Protein AF-A0A2V7QAZ6-F1 (afdb_monomer_lite)

pLDDT: mean 92.48, std 6.89, range [53.81, 96.81]

Sequence (50 aa):
PGQIFTWASSQPLLASVDPTGLVTAIALGSGIIITATTGGISGTATLTIL

Radius of gyration: 11.2 Å; chains: 1; bounding box: 31×17×25 Å

Foldseek 3Di:
DDFFKDKDKPCCCQWNADRVGDIDGNHFDFQIKMWIDTPRDIDIDGDGHD

Structure (mmCIF, N/CA/C/O backbone):
data_AF-A0A2V7QAZ6-F1
#
_entry.id   AF-A0A2V7QAZ6-F1
#
loop_
_atom_site.group_PDB
_atom_site.id
_atom_site.type_symbol
_atom_site.label_atom_id
_atom_site.label_alt_id
_atom_site.label_comp_id
_atom_site.label_asym_id
_atom_site.label_entity_id
_atom_site.label_seq_id
_atom_site.pdbx_PDB_ins_code
_atom_site.Cartn_x
_atom_site.Cartn_y
_atom_site.Cartn_z
_atom_site.occupancy
_atom_site.B_iso_or_equiv
_atom_site.auth_seq_id
_atom_site.auth_comp_id
_atom_site.auth_asym_id
_atom_site.auth_atom_id
_atom_site.pdbx_PDB_model_num
ATOM 1 N N . PRO A 1 1 ? -16.957 -4.163 14.520 1.00 53.81 1 PRO A N 1
ATOM 2 C CA . PRO A 1 1 ? -17.100 -3.328 13.300 1.00 53.81 1 PRO A CA 1
ATOM 3 C C . PRO A 1 1 ? -15.759 -3.246 12.558 1.00 53.81 1 PRO A C 1
ATOM 5 O O . PRO A 1 1 ? -14.745 -3.021 13.209 1.00 53.81 1 PRO A O 1
ATOM 8 N N . GLY A 1 2 ? -15.738 -3.498 11.244 1.00 73.62 2 GLY A N 1
ATOM 9 C CA . GLY A 1 2 ? -14.511 -3.424 10.439 1.00 73.62 2 GLY A CA 1
ATOM 10 C C . GLY A 1 2 ? -14.049 -1.977 10.267 1.00 73.62 2 GLY A C 1
ATOM 11 O O . GLY A 1 2 ? -14.866 -1.103 9.978 1.00 73.62 2 GLY A O 1
ATOM 12 N N . GLN A 1 3 ? -12.761 -1.714 10.483 1.00 78.94 3 GLN A N 1
ATOM 13 C CA . GLN A 1 3 ? -12.178 -0.394 10.257 1.00 78.94 3 GLN A CA 1
ATOM 14 C C . GLN A 1 3 ? -11.925 -0.217 8.755 1.00 78.94 3 GLN A C 1
ATOM 16 O O . GLN A 1 3 ? -11.306 -1.076 8.130 1.00 78.94 3 GLN A O 1
ATOM 21 N N . ILE A 1 4 ? -12.409 0.881 8.174 1.00 86.31 4 ILE A N 1
ATOM 22 C CA . ILE A 1 4 ? -12.121 1.222 6.777 1.00 86.31 4 ILE A CA 1
ATOM 23 C C . ILE A 1 4 ? -10.771 1.934 6.742 1.00 86.31 4 ILE A C 1
ATOM 25 O O . ILE A 1 4 ? -10.562 2.913 7.465 1.00 86.31 4 IL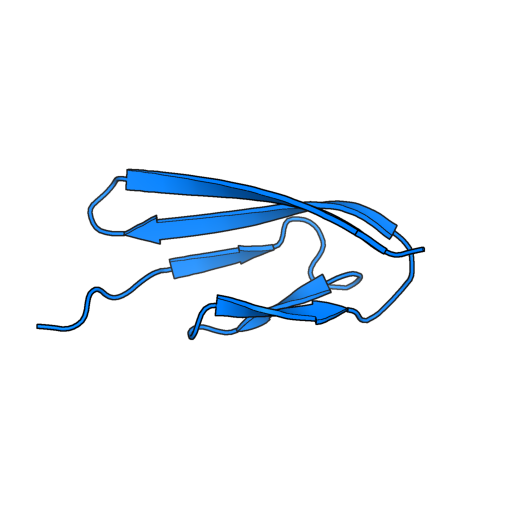E A O 1
ATOM 29 N N . PHE A 1 5 ? -9.869 1.435 5.907 1.00 92.50 5 PHE A N 1
ATOM 30 C CA . PHE A 1 5 ? -8.575 2.046 5.644 1.00 92.50 5 PHE A CA 1
ATOM 31 C C . PHE A 1 5 ? -8.587 2.665 4.252 1.00 92.50 5 PHE A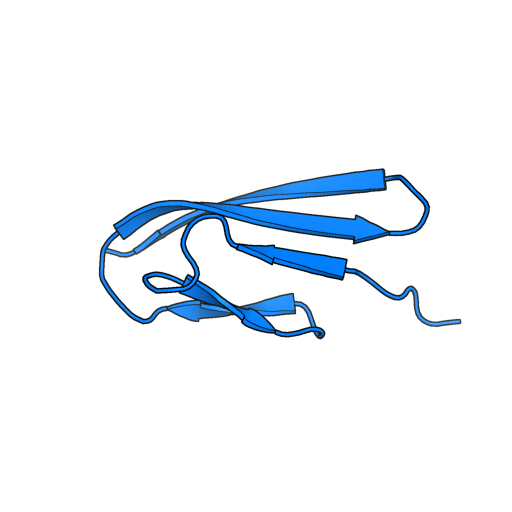 C 1
ATOM 33 O O . PHE A 1 5 ? -9.025 2.042 3.287 1.00 92.50 5 PHE A O 1
ATOM 40 N N . THR A 1 6 ? -8.078 3.885 4.153 1.00 94.12 6 THR A N 1
ATOM 41 C CA . THR A 1 6 ? -7.733 4.496 2.874 1.00 94.12 6 THR A CA 1
ATOM 42 C C . THR A 1 6 ? -6.281 4.167 2.578 1.00 94.12 6 THR A C 1
ATOM 44 O O . THR A 1 6 ? -5.401 4.495 3.374 1.00 94.12 6 THR A O 1
ATOM 47 N N . TRP A 1 7 ? -6.040 3.533 1.436 1.00 95.12 7 TRP A N 1
ATOM 48 C CA . TRP A 1 7 ? -4.707 3.148 0.988 1.00 95.12 7 TRP A CA 1
ATOM 49 C C . TRP A 1 7 ? -4.219 4.064 -0.130 1.00 95.12 7 TRP A C 1
ATOM 51 O O . TRP A 1 7 ? -4.999 4.490 -0.982 1.00 95.12 7 TRP A O 1
ATOM 61 N N . ALA A 1 8 ? -2.923 4.357 -0.135 1.00 95.62 8 ALA A N 1
ATOM 62 C CA . ALA A 1 8 ? -2.269 5.118 -1.190 1.00 95.62 8 ALA A CA 1
ATOM 63 C C . ALA A 1 8 ? -0.867 4.569 -1.465 1.00 95.62 8 ALA A C 1
ATOM 65 O O . ALA A 1 8 ? -0.162 4.177 -0.538 1.00 95.62 8 ALA A O 1
ATOM 66 N N . SER A 1 9 ? -0.459 4.585 -2.733 1.00 96.12 9 SER A N 1
ATOM 67 C CA . SER A 1 9 ? 0.908 4.277 -3.167 1.00 96.12 9 SER A CA 1
ATOM 68 C C . SER A 1 9 ? 1.581 5.541 -3.688 1.00 96.12 9 SER A C 1
ATOM 70 O O . SER A 1 9 ? 0.966 6.298 -4.440 1.00 96.12 9 SER A O 1
ATOM 72 N N . SER A 1 10 ? 2.847 5.763 -3.327 1.00 96.81 10 SER A N 1
ATOM 73 C CA . SER A 1 10 ? 3.654 6.855 -3.883 1.00 96.81 10 SER A CA 1
ATOM 74 C C . SER A 1 10 ? 4.024 6.628 -5.351 1.00 96.81 10 SER A C 1
ATOM 76 O O . SER A 1 10 ? 4.282 7.587 -6.076 1.00 96.81 10 SER A O 1
ATOM 78 N N . GLN A 1 11 ? 4.055 5.368 -5.797 1.00 96.00 11 GLN A N 1
ATOM 79 C CA . GLN A 1 11 ? 4.456 4.967 -7.146 1.00 96.00 11 GLN A CA 1
ATOM 80 C C . GLN A 1 11 ? 3.497 3.886 -7.679 1.00 96.00 11 GLN A C 1
ATOM 82 O O . GLN A 1 11 ? 3.895 2.729 -7.824 1.00 96.00 11 GLN A O 1
ATOM 87 N N . PRO A 1 12 ? 2.237 4.239 -8.008 1.00 94.31 12 PRO A N 1
ATOM 88 C CA . PRO A 1 12 ? 1.202 3.280 -8.410 1.00 94.31 12 PRO A CA 1
ATOM 89 C C . PRO A 1 12 ? 1.518 2.522 -9.705 1.00 94.31 12 PRO A C 1
ATOM 91 O O . PRO A 1 12 ? 0.945 1.465 -9.937 1.00 94.31 12 PRO A O 1
ATOM 94 N N . LEU A 1 13 ? 2.434 3.035 -10.535 1.00 93.62 13 LEU A N 1
ATOM 95 C CA . LEU A 1 13 ? 2.920 2.348 -11.738 1.00 93.62 13 LEU A CA 1
ATOM 96 C C . LEU A 1 13 ? 3.980 1.271 -11.440 1.00 93.62 13 LEU A C 1
ATOM 98 O O . LEU A 1 13 ? 4.220 0.422 -12.290 1.00 93.62 13 LEU A O 1
ATOM 102 N N . LEU A 1 14 ? 4.617 1.306 -10.261 1.00 95.00 14 LEU A N 1
ATOM 103 C CA . LEU A 1 14 ? 5.600 0.306 -9.820 1.00 95.00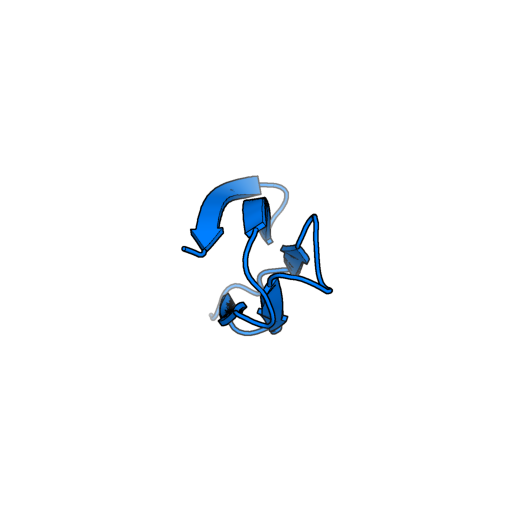 14 LEU A CA 1
ATOM 104 C C . LEU A 1 14 ? 4.979 -0.683 -8.832 1.00 95.00 14 LEU A C 1
ATOM 106 O O . LEU A 1 14 ? 5.183 -1.886 -8.960 1.00 95.00 14 LEU A O 1
ATOM 110 N N . ALA A 1 15 ? 4.175 -0.186 -7.889 1.00 95.19 15 ALA A N 1
ATOM 111 C CA . ALA A 1 15 ? 3.343 -1.005 -7.018 1.00 95.19 15 ALA A CA 1
ATOM 112 C C . ALA A 1 15 ? 1.991 -0.334 -6.777 1.00 95.19 15 ALA A C 1
ATOM 114 O O . ALA A 1 15 ? 1.926 0.794 -6.283 1.00 95.19 15 ALA A O 1
ATOM 115 N N . SER A 1 16 ? 0.912 -1.044 -7.086 1.00 95.12 16 SER A N 1
ATOM 116 C CA . SER A 1 16 ? -0.455 -0.596 -6.822 1.00 95.12 16 SER A CA 1
ATOM 117 C C . SER A 1 16 ? -0.976 -1.241 -5.542 1.00 95.12 16 SER A C 1
ATOM 119 O O . SER A 1 16 ? -0.672 -2.401 -5.276 1.00 95.12 16 SER A O 1
ATOM 121 N N . VAL A 1 17 ? -1.755 -0.507 -4.751 1.00 96.69 17 VAL A N 1
ATOM 122 C CA . VAL A 1 17 ? -2.425 -1.020 -3.549 1.00 96.69 17 VAL A CA 1
ATOM 123 C C . VAL A 1 17 ? -3.930 -0.906 -3.734 1.00 96.69 17 VAL A C 1
ATOM 125 O O . VAL A 1 17 ? -4.423 0.125 -4.193 1.00 96.69 17 VAL A O 1
ATOM 128 N N . ASP A 1 18 ? -4.659 -1.970 -3.416 1.00 94.31 18 ASP A N 1
ATOM 129 C CA . ASP A 1 18 ? -6.115 -1.979 -3.500 1.00 94.31 18 ASP A CA 1
ATOM 130 C C . ASP A 1 18 ? -6.774 -1.465 -2.193 1.00 94.31 18 ASP A C 1
ATOM 132 O O . ASP A 1 18 ? -6.101 -1.272 -1.176 1.00 94.31 18 ASP A O 1
ATOM 136 N N . PRO A 1 19 ? -8.103 -1.255 -2.169 1.00 91.00 19 PRO A N 1
ATOM 137 C CA . PRO A 1 19 ? -8.806 -0.811 -0.962 1.00 91.00 19 PRO A CA 1
ATOM 138 C C . PRO A 1 19 ? -8.769 -1.803 0.212 1.00 91.00 19 PRO A C 1
ATOM 140 O O . PRO A 1 19 ? -9.087 -1.420 1.337 1.00 91.00 19 PRO A O 1
ATOM 143 N N . THR A 1 20 ? -8.411 -3.069 -0.029 1.00 90.94 20 THR A N 1
ATOM 144 C CA . THR A 1 20 ? -8.265 -4.087 1.022 1.00 90.94 20 THR A CA 1
ATOM 145 C C . THR A 1 20 ? -6.859 -4.109 1.630 1.00 90.94 20 THR A C 1
ATOM 147 O O . THR A 1 20 ? -6.663 -4.719 2.680 1.00 90.94 20 THR A O 1
ATOM 150 N N . GLY A 1 21 ? -5.907 -3.384 1.033 1.00 91.94 21 GLY A N 1
ATOM 151 C CA . GLY A 1 21 ? -4.505 -3.326 1.444 1.00 91.94 21 GLY A CA 1
ATOM 152 C C . GLY A 1 21 ? -3.603 -4.327 0.724 1.00 91.94 21 GLY A C 1
ATOM 153 O O . GLY A 1 21 ? -2.445 -4.495 1.107 1.00 91.94 21 GLY A O 1
ATOM 154 N N . LEU A 1 22 ? -4.098 -4.994 -0.318 1.00 93.69 22 LEU A N 1
ATOM 155 C CA . LEU A 1 22 ? -3.308 -5.886 -1.151 1.00 93.69 22 LEU A CA 1
ATOM 156 C C . LEU A 1 22 ? -2.420 -5.067 -2.092 1.00 93.69 22 LEU A C 1
ATOM 158 O O . LEU A 1 22 ? -2.902 -4.360 -2.979 1.00 93.69 22 LEU A O 1
ATOM 162 N N . VAL A 1 23 ? -1.106 -5.196 -1.911 1.00 94.88 23 VAL A N 1
ATOM 163 C CA . VAL A 1 23 ? -0.102 -4.552 -2.762 1.00 94.88 23 VAL A CA 1
ATOM 164 C C . VAL A 1 23 ? 0.301 -5.501 -3.888 1.00 94.88 23 VAL A C 1
ATOM 166 O O . VAL A 1 23 ? 0.742 -6.621 -3.641 1.00 94.88 23 VAL A O 1
ATOM 169 N N . THR A 1 24 ? 0.182 -5.038 -5.129 1.00 94.88 24 THR A N 1
ATOM 170 C CA . THR A 1 24 ? 0.619 -5.745 -6.336 1.00 94.88 24 THR A CA 1
ATOM 171 C C . THR A 1 24 ? 1.828 -5.039 -6.933 1.00 94.88 24 THR A C 1
ATOM 173 O O . THR A 1 24 ? 1.755 -3.858 -7.277 1.00 94.88 24 THR A O 1
ATOM 176 N N . ALA A 1 25 ? 2.931 -5.770 -7.082 1.00 94.69 25 ALA A N 1
ATOM 177 C CA . ALA A 1 25 ? 4.113 -5.309 -7.798 1.00 94.69 25 ALA A CA 1
ATOM 178 C C . ALA A 1 25 ? 3.868 -5.365 -9.314 1.00 94.69 25 ALA A C 1
ATOM 180 O O . ALA A 1 25 ? 3.467 -6.399 -9.844 1.00 94.69 25 ALA A O 1
ATOM 181 N N . ILE A 1 26 ? 4.109 -4.250 -9.997 1.00 94.94 26 ILE A N 1
ATOM 182 C CA . ILE A 1 26 ? 3.929 -4.096 -11.447 1.00 94.94 26 ILE A CA 1
ATOM 183 C C . ILE A 1 26 ? 5.289 -4.052 -12.147 1.00 94.94 26 ILE A C 1
ATOM 185 O O . ILE A 1 26 ? 5.456 -4.651 -13.206 1.00 94.94 26 ILE A O 1
ATOM 189 N N . ALA A 1 27 ? 6.264 -3.358 -11.558 1.00 93.62 27 ALA A N 1
ATOM 190 C CA . ALA A 1 27 ? 7.602 -3.208 -12.116 1.00 93.62 27 ALA A CA 1
ATOM 191 C C . ALA A 1 27 ? 8.659 -3.069 -11.012 1.00 93.62 27 ALA A C 1
ATOM 193 O O . ALA A 1 27 ? 8.342 -2.749 -9.865 1.00 93.62 27 ALA A O 1
ATOM 194 N N . LEU A 1 28 ? 9.922 -3.295 -11.383 1.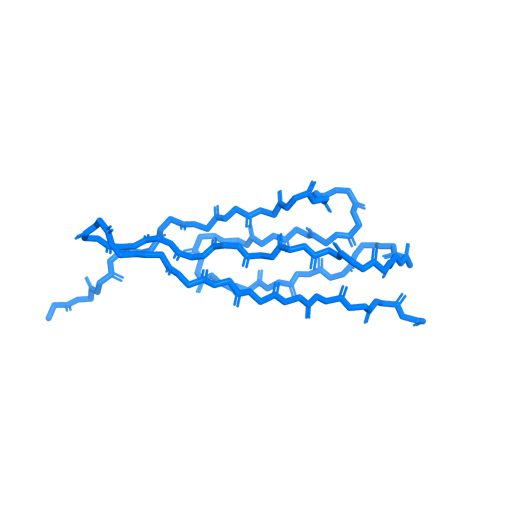00 93.88 28 LEU A N 1
ATOM 195 C CA . LEU A 1 28 ? 11.064 -3.107 -10.489 1.00 93.88 28 LEU A CA 1
ATOM 196 C C . LEU A 1 28 ? 11.158 -1.649 -10.031 1.00 93.88 28 LEU A C 1
ATOM 198 O O . LEU A 1 28 ? 10.918 -0.720 -10.805 1.00 93.88 28 LEU A O 1
ATOM 202 N N . GLY A 1 29 ? 11.530 -1.446 -8.773 1.00 91.00 29 GLY A N 1
ATOM 203 C CA . GLY A 1 29 ? 11.555 -0.120 -8.172 1.00 91.00 29 GLY A CA 1
ATOM 204 C C . GLY A 1 29 ? 11.958 -0.152 -6.708 1.00 91.00 29 GLY A C 1
ATOM 205 O O . GLY A 1 29 ? 11.663 -1.104 -5.994 1.00 91.00 29 GLY A O 1
ATOM 206 N N . SER A 1 30 ? 12.620 0.899 -6.240 1.00 93.75 30 SER A N 1
ATOM 207 C CA . SER A 1 30 ? 13.035 1.047 -4.845 1.00 93.75 30 SER A CA 1
ATOM 208 C C . SER A 1 30 ? 12.456 2.320 -4.239 1.00 93.75 30 SER A C 1
ATOM 210 O O . SER A 1 30 ? 12.219 3.304 -4.939 1.00 93.75 30 SER A O 1
ATOM 212 N N . GLY A 1 31 ? 12.225 2.298 -2.924 1.00 93.31 31 GLY A N 1
ATOM 213 C CA . GLY A 1 31 ? 11.710 3.463 -2.201 1.00 93.31 31 GLY A CA 1
ATOM 214 C C . GLY A 1 31 ? 10.219 3.728 -2.424 1.00 93.31 31 GLY A C 1
ATOM 215 O O . GLY A 1 31 ? 9.761 4.852 -2.226 1.00 93.31 31 GLY A O 1
ATOM 216 N N . ILE A 1 32 ? 9.459 2.703 -2.808 1.00 95.88 32 ILE A N 1
ATOM 217 C CA . ILE A 1 32 ? 8.009 2.806 -2.961 1.00 95.88 32 ILE A CA 1
ATOM 218 C C . ILE A 1 32 ? 7.396 2.889 -1.562 1.00 95.88 32 ILE A C 1
ATOM 220 O O . ILE A 1 32 ? 7.745 2.101 -0.688 1.00 95.88 32 ILE A O 1
ATOM 224 N N . ILE A 1 33 ? 6.493 3.836 -1.327 1.00 96.69 33 ILE A N 1
ATOM 225 C CA . ILE A 1 33 ? 5.858 4.049 -0.024 1.00 96.69 33 ILE A CA 1
ATOM 226 C C . ILE A 1 33 ? 4.373 3.751 -0.160 1.00 96.69 33 ILE A C 1
ATOM 228 O O . ILE A 1 33 ? 3.691 4.352 -0.990 1.00 96.69 33 ILE A O 1
ATOM 232 N N . ILE A 1 34 ? 3.876 2.847 0.679 1.00 96.69 34 ILE A N 1
ATOM 233 C CA . ILE A 1 34 ? 2.450 2.575 0.836 1.00 96.69 34 ILE A CA 1
ATOM 234 C C . ILE A 1 34 ? 1.986 3.188 2.148 1.00 96.69 34 ILE A C 1
ATOM 236 O O . ILE A 1 34 ? 2.585 2.943 3.195 1.00 96.69 34 ILE A O 1
ATOM 240 N N . THR A 1 35 ? 0.913 3.968 2.091 1.00 96.50 35 THR A N 1
ATOM 241 C CA . THR A 1 35 ? 0.318 4.640 3.246 1.00 96.50 35 THR A CA 1
ATOM 242 C C . THR A 1 35 ? -1.075 4.084 3.496 1.00 96.50 35 THR A C 1
ATOM 244 O O . THR A 1 35 ? -1.894 4.045 2.579 1.00 96.50 35 THR A O 1
ATOM 247 N N . ALA A 1 36 ? -1.348 3.699 4.740 1.00 96.00 36 ALA A N 1
ATOM 248 C CA . ALA A 1 36 ? -2.668 3.309 5.218 1.00 96.00 36 ALA A CA 1
ATOM 249 C C . ALA A 1 36 ? -3.167 4.352 6.215 1.00 96.00 36 ALA A C 1
ATOM 251 O O . ALA A 1 36 ? -2.484 4.620 7.202 1.00 96.00 36 ALA A O 1
ATOM 252 N N . THR A 1 37 ? -4.358 4.902 5.997 1.00 95.00 37 THR A N 1
ATOM 253 C CA . THR A 1 37 ? -4.949 5.917 6.877 1.00 95.00 37 THR A CA 1
ATOM 254 C C . THR A 1 37 ? -6.325 5.474 7.360 1.00 95.00 37 THR A C 1
ATOM 256 O O . THR A 1 37 ? -7.182 5.117 6.557 1.00 95.00 37 THR A O 1
ATOM 259 N N . THR A 1 38 ? -6.572 5.530 8.669 1.00 94.06 38 THR A N 1
ATOM 260 C CA . THR A 1 38 ? -7.899 5.305 9.258 1.00 94.06 38 THR A CA 1
ATOM 261 C C . THR A 1 38 ? -8.098 6.168 10.499 1.00 94.06 38 THR A C 1
ATOM 263 O O . THR A 1 38 ? -7.175 6.347 11.288 1.00 94.06 38 THR A O 1
ATOM 266 N N . GLY A 1 39 ? -9.290 6.748 10.669 1.00 90.81 39 GLY A N 1
ATOM 267 C CA . GLY A 1 39 ? -9.624 7.536 11.865 1.00 90.81 39 GLY A CA 1
ATOM 268 C C . GLY A 1 39 ? -8.659 8.694 12.172 1.00 90.81 39 GLY A C 1
ATOM 269 O O . GLY A 1 39 ? -8.508 9.058 13.332 1.00 90.81 39 GLY A O 1
ATOM 270 N N . GLY A 1 40 ? -7.977 9.238 11.157 1.00 89.38 40 GLY A N 1
ATOM 271 C CA . GLY A 1 40 ? -6.961 10.289 11.312 1.00 89.38 40 GLY A CA 1
ATOM 272 C C . GLY A 1 40 ? -5.555 9.795 11.678 1.00 89.38 40 GLY A C 1
ATOM 273 O O . GLY A 1 40 ? -4.646 10.610 11.791 1.00 89.38 40 GLY A O 1
ATOM 274 N N . ILE A 1 41 ? -5.353 8.484 11.827 1.00 93.56 41 ILE A N 1
ATOM 275 C CA . ILE A 1 41 ? -4.049 7.858 12.069 1.00 93.56 41 ILE A CA 1
ATOM 276 C C . ILE A 1 41 ? -3.535 7.268 10.757 1.00 93.56 41 ILE A C 1
ATOM 278 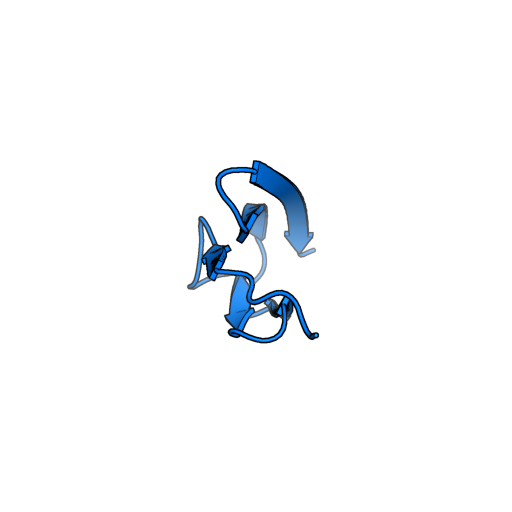O O . ILE A 1 41 ? -4.287 6.611 10.037 1.00 93.56 41 ILE A O 1
ATOM 282 N N . SER A 1 42 ? -2.252 7.479 10.463 1.00 94.81 42 SER A N 1
ATOM 283 C CA . SER A 1 42 ? -1.587 6.934 9.278 1.00 94.81 42 SER A CA 1
ATOM 284 C C . SER A 1 42 ? -0.391 6.058 9.645 1.00 94.81 42 SER A C 1
ATOM 286 O O . SER A 1 42 ? 0.414 6.440 10.493 1.00 94.81 42 SER A O 1
ATOM 288 N N . GLY A 1 43 ? -0.245 4.925 8.964 1.00 95.31 43 GLY A N 1
ATOM 289 C CA . GLY A 1 43 ? 0.957 4.092 8.966 1.00 95.31 43 GLY A CA 1
ATOM 290 C C . GLY A 1 43 ? 1.558 4.011 7.566 1.00 95.31 43 GLY A C 1
ATOM 291 O O . GLY A 1 43 ? 0.832 4.110 6.576 1.00 95.31 43 GLY A O 1
ATOM 292 N N . THR A 1 44 ? 2.876 3.839 7.477 1.00 95.81 44 THR A N 1
ATOM 293 C CA . THR A 1 44 ? 3.586 3.720 6.198 1.00 95.81 44 THR A CA 1
ATOM 294 C C . THR A 1 44 ? 4.445 2.463 6.140 1.00 95.81 44 THR A C 1
ATOM 296 O O . THR A 1 44 ? 4.962 1.998 7.155 1.00 95.81 44 THR A O 1
ATOM 299 N N . ALA A 1 45 ? 4.604 1.920 4.935 1.00 94.94 45 ALA A N 1
ATOM 300 C CA . ALA A 1 45 ? 5.499 0.813 4.629 1.00 94.94 45 ALA A CA 1
ATOM 301 C C . ALA A 1 45 ? 6.355 1.164 3.409 1.00 94.94 45 ALA A C 1
ATOM 303 O O . ALA A 1 45 ? 5.840 1.662 2.408 1.00 94.94 45 ALA A O 1
ATOM 304 N N . THR A 1 46 ? 7.657 0.902 3.493 1.00 95.31 46 THR A N 1
ATOM 305 C CA . THR A 1 46 ? 8.596 1.063 2.380 1.00 95.31 46 THR A CA 1
ATOM 306 C C . THR A 1 46 ? 8.807 -0.273 1.674 1.00 95.31 46 THR A C 1
ATOM 308 O O . THR A 1 46 ? 9.063 -1.293 2.310 1.00 95.31 46 THR A O 1
ATOM 311 N N . LEU A 1 47 ? 8.707 -0.267 0.348 1.00 92.25 47 LEU A N 1
ATOM 312 C CA . LEU A 1 47 ? 8.876 -1.429 -0.513 1.00 92.25 47 LEU A CA 1
ATOM 313 C C . LEU A 1 47 ? 10.030 -1.222 -1.489 1.00 92.25 47 LEU A C 1
ATOM 315 O O . LEU A 1 47 ? 10.231 -0.143 -2.056 1.00 92.25 47 LEU A O 1
ATOM 319 N N . THR A 1 48 ? 10.742 -2.319 -1.710 1.00 94.25 48 THR A N 1
ATOM 320 C CA . THR A 1 48 ? 11.756 -2.462 -2.747 1.00 94.25 48 THR A CA 1
ATOM 321 C C . THR A 1 48 ? 11.439 -3.732 -3.522 1.00 94.25 48 THR A C 1
ATOM 323 O O . THR A 1 48 ? 11.329 -4.805 -2.933 1.00 94.25 48 THR A O 1
ATOM 326 N N . ILE A 1 49 ? 11.270 -3.592 -4.830 1.00 92.19 49 ILE A N 1
ATOM 327 C CA . ILE A 1 49 ? 10.993 -4.658 -5.787 1.00 92.19 49 ILE A CA 1
ATOM 328 C C . ILE A 1 49 ? 12.276 -4.855 -6.596 1.00 92.19 49 ILE A C 1
ATOM 330 O O . ILE A 1 49 ? 12.722 -3.924 -7.275 1.00 92.19 49 ILE A O 1
ATOM 334 N N . LEU A 1 50 ? 12.871 -6.042 -6.470 1.00 88.94 50 LEU A N 1
ATOM 335 C CA . LEU A 1 50 ? 14.134 -6.448 -7.094 1.00 88.94 50 LEU A CA 1
ATOM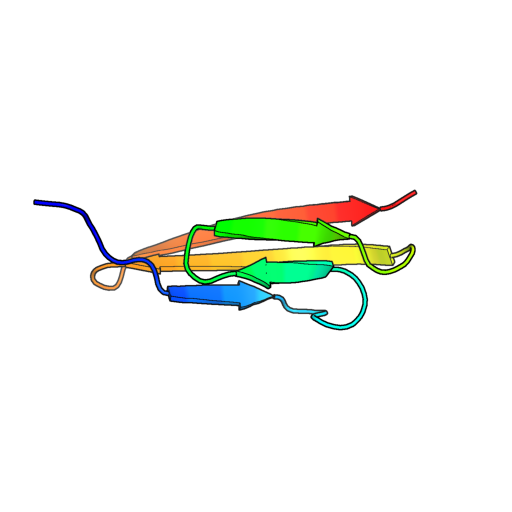 336 C C . LEU A 1 50 ? 13.901 -7.496 -8.180 1.00 88.94 50 LEU A C 1
ATOM 338 O O . LEU A 1 50 ? 12.965 -8.309 -8.006 1.00 88.94 50 LEU A O 1
#

Secondary structure (DSSP, 8-state):
-PPP-EEEES-TTTEEE-TT--EEE-S-EEEEEEEEEETTEEEEEEEEE-